Protein AF-A0A8H4RUA9-F1 (afdb_monomer_lite)

Secondary structure (DSSP, 8-state):
--GGGGEEE-TTT--EEE-----SPPP------S-------S----S------EEEEE---TTS---HHHHHHHHT-HHHHHHHHHHTTT--EEE-SSSEEEEEPPPP---PPP----

Foldseek 3Di:
DDQVVQFDADPPPRDTDGDDDDPDDDDPDDDPDDDDDDDDDPDDDDPDDDPFDKDKFFDDDDPNPDDLVVLVVVCPDPVNVVVVCVVLVNWDKADPSHTIIMTTDDPDPPPDDPPPDD

Structure (mmCIF, N/CA/C/O backbone):
data_AF-A0A8H4RUA9-F1
#
_entry.id   AF-A0A8H4RUA9-F1
#
loop_
_atom_site.group_PDB
_atom_site.id
_atom_site.type_symbol
_atom_site.label_atom_id
_atom_site.label_alt_id
_atom_site.label_comp_id
_atom_site.label_asym_id
_atom_site.label_entity_id
_atom_site.label_seq_id
_atom_site.pdbx_PDB_ins_code
_atom_site.Cartn_x
_atom_site.Cartn_y
_atom_site.Cartn_z
_atom_site.occupancy
_atom_site.B_iso_or_equiv
_atom_site.auth_seq_id
_atom_site.auth_comp_id
_atom_site.auth_asym_id
_atom_site.auth_atom_id
_atom_site.pdbx_PDB_model_num
ATOM 1 N N . MET A 1 1 ? -6.788 16.397 -4.339 1.00 47.28 1 MET A N 1
ATOM 2 C CA . MET A 1 1 ? -6.595 16.774 -5.755 1.00 47.28 1 MET A CA 1
ATOM 3 C C . MET A 1 1 ? -7.528 15.907 -6.568 1.00 47.28 1 MET A C 1
ATOM 5 O O . MET A 1 1 ? -7.357 14.696 -6.549 1.00 47.28 1 MET A O 1
ATOM 9 N N . GLU A 1 2 ? -8.558 16.486 -7.176 1.00 48.72 2 GLU A N 1
ATOM 10 C CA . GLU A 1 2 ? -9.521 15.704 -7.954 1.00 48.72 2 GLU A CA 1
ATOM 11 C C . GLU A 1 2 ? -8.943 15.362 -9.330 1.00 48.72 2 GLU A C 1
ATOM 13 O O . GLU A 1 2 ? -8.493 16.242 -10.062 1.00 48.72 2 GLU A O 1
ATOM 18 N N . ILE A 1 3 ? -8.961 14.073 -9.677 1.00 51.75 3 ILE A N 1
ATOM 19 C CA . ILE A 1 3 ? -8.445 13.523 -10.946 1.00 51.75 3 ILE A CA 1
ATOM 20 C C . ILE A 1 3 ? -9.155 14.150 -12.160 1.00 51.75 3 ILE A C 1
ATOM 22 O O . ILE A 1 3 ? -8.561 14.294 -13.227 1.00 51.75 3 ILE A O 1
ATOM 26 N N . GLN A 1 4 ? -10.405 14.589 -11.978 1.00 55.94 4 GLN A N 1
ATOM 27 C CA . GLN A 1 4 ? -11.236 15.202 -13.018 1.00 55.94 4 GLN A CA 1
ATOM 28 C C . GLN A 1 4 ? -10.626 16.487 -13.603 1.00 55.94 4 GLN A C 1
ATOM 30 O O . GLN A 1 4 ? -10.868 16.792 -14.766 1.00 55.94 4 GLN A O 1
ATOM 35 N N . ASN A 1 5 ? -9.780 17.198 -12.849 1.00 56.22 5 ASN A N 1
ATOM 36 C CA . ASN A 1 5 ? -9.175 18.460 -13.291 1.00 56.22 5 ASN A CA 1
ATOM 37 C C . ASN A 1 5 ? -8.024 18.287 -14.299 1.00 56.22 5 ASN A C 1
ATOM 39 O O . ASN A 1 5 ? -7.556 19.277 -14.854 1.00 56.22 5 ASN A O 1
ATOM 43 N N . TYR A 1 6 ? -7.562 17.054 -14.534 1.00 52.78 6 TYR A N 1
ATOM 44 C CA . TYR A 1 6 ? -6.453 16.747 -15.450 1.00 52.78 6 TYR A CA 1
ATOM 45 C C . TYR A 1 6 ? -6.897 15.975 -16.696 1.00 52.78 6 TYR A C 1
ATOM 47 O O . TYR A 1 6 ? -6.052 15.562 -17.491 1.00 52.78 6 TYR A O 1
ATOM 55 N N . ARG A 1 7 ? -8.209 15.758 -16.862 1.00 49.34 7 ARG A N 1
ATOM 56 C CA . ARG A 1 7 ? -8.772 15.101 -18.042 1.00 49.34 7 ARG A CA 1
ATOM 57 C C . ARG A 1 7 ? -8.733 16.056 -19.229 1.00 49.34 7 ARG A C 1
ATOM 59 O O . ARG A 1 7 ? -9.471 17.037 -19.274 1.00 49.34 7 ARG A O 1
ATOM 66 N N . THR A 1 8 ? -7.894 15.744 -20.204 1.00 57.59 8 THR A N 1
ATOM 67 C CA . THR A 1 8 ? -7.920 16.339 -21.539 1.00 57.59 8 THR A CA 1
ATOM 68 C C . THR A 1 8 ? -8.355 15.273 -22.541 1.00 57.59 8 THR A C 1
ATOM 70 O O . THR A 1 8 ? -8.057 14.096 -22.382 1.00 57.59 8 THR A O 1
ATOM 73 N N . PHE A 1 9 ? -9.119 15.652 -23.562 1.00 56.03 9 PHE A N 1
ATOM 74 C CA . PHE A 1 9 ? -9.509 14.721 -24.622 1.00 56.03 9 PHE A CA 1
ATOM 75 C C . PHE A 1 9 ? -8.547 14.869 -25.797 1.00 56.03 9 PHE A C 1
ATOM 77 O O . PHE A 1 9 ? -8.295 15.992 -26.251 1.00 56.03 9 PHE A O 1
ATOM 84 N N . ASP A 1 10 ? -8.008 13.752 -26.284 1.00 58.81 10 ASP A N 1
ATOM 85 C CA . ASP A 1 10 ? -7.289 13.737 -27.555 1.00 58.81 10 ASP A CA 1
ATOM 86 C C . ASP A 1 10 ? -8.286 14.056 -28.679 1.00 58.81 10 ASP A C 1
ATOM 88 O O . ASP A 1 10 ? -9.305 13.384 -28.840 1.00 58.81 10 ASP A O 1
ATOM 92 N N . LYS A 1 11 ? -8.016 15.112 -29.452 1.00 62.34 11 LYS A N 1
ATOM 93 C CA . LYS A 1 11 ? -8.927 15.595 -30.501 1.00 62.34 11 LYS A CA 1
ATOM 94 C C . LYS A 1 11 ? -9.023 14.648 -31.702 1.00 62.34 11 LYS A C 1
ATOM 96 O O . LYS A 1 11 ? -9.923 14.827 -32.517 1.00 62.34 11 LYS A O 1
ATOM 101 N N . VAL A 1 12 ? -8.099 13.696 -31.840 1.00 74.12 12 VAL A N 1
ATOM 102 C CA . VAL A 1 12 ? -8.027 12.769 -32.977 1.00 74.12 12 VAL A CA 1
ATOM 103 C C . VAL A 1 12 ? -8.643 11.418 -32.628 1.00 74.12 12 VAL A C 1
ATOM 105 O O . VAL A 1 12 ? -9.385 10.864 -33.434 1.00 74.12 12 VAL A O 1
ATOM 108 N N . THR A 1 13 ? -8.368 10.895 -31.434 1.00 75.25 13 THR A N 1
ATOM 109 C CA . THR A 1 13 ? -8.848 9.567 -31.006 1.00 75.25 13 THR A CA 1
ATOM 110 C C . THR A 1 13 ? -10.065 9.625 -30.082 1.00 75.25 13 THR A C 1
ATOM 112 O O . THR A 1 13 ? -10.706 8.603 -29.860 1.00 75.25 13 THR A O 1
ATOM 115 N N . ASN A 1 14 ? -10.423 10.814 -29.579 1.00 70.81 14 ASN A N 1
ATOM 116 C CA . ASN A 1 14 ? -11.501 11.044 -28.611 1.00 70.81 14 ASN A CA 1
ATOM 117 C C . ASN A 1 14 ? -11.338 10.248 -27.298 1.00 70.81 14 ASN A C 1
ATOM 119 O O . ASN A 1 14 ? -12.307 9.991 -26.582 1.00 70.81 14 ASN A O 1
ATOM 123 N N . GLU A 1 15 ? -10.104 9.867 -26.968 1.00 71.19 15 GLU A N 1
ATOM 124 C CA . GLU A 1 15 ? -9.762 9.179 -25.726 1.00 71.19 15 GLU A CA 1
ATOM 125 C C . GLU A 1 15 ? -9.422 10.185 -24.615 1.00 71.19 15 GLU A C 1
ATOM 127 O O . GLU A 1 15 ? -8.891 11.273 -24.862 1.00 71.19 15 GLU A O 1
ATOM 132 N N . ALA A 1 16 ? -9.738 9.827 -23.367 1.00 62.59 16 ALA A N 1
ATOM 133 C CA . ALA A 1 16 ? -9.437 10.648 -22.198 1.00 62.59 16 ALA A CA 1
ATOM 134 C C . ALA A 1 16 ? -7.959 10.495 -21.798 1.00 62.59 16 ALA A C 1
ATOM 136 O O . ALA A 1 16 ? -7.559 9.503 -21.185 1.00 62.59 16 ALA A O 1
ATOM 137 N N . VAL A 1 17 ? -7.152 11.504 -22.106 1.00 62.84 17 VAL A N 1
ATOM 138 C CA . VAL A 1 17 ? -5.741 11.601 -21.727 1.00 62.84 17 VAL A CA 1
ATOM 139 C C . VAL A 1 17 ? -5.622 12.378 -20.414 1.00 62.84 17 VAL A C 1
ATOM 141 O O . VAL A 1 17 ? -6.328 13.354 -20.173 1.00 62.84 17 VAL A O 1
ATOM 144 N N . HIS A 1 18 ? -4.727 11.943 -19.528 1.00 60.66 18 HIS A N 1
ATOM 145 C CA . HIS A 1 18 ? -4.448 12.652 -18.279 1.00 60.66 18 HIS A CA 1
ATOM 146 C C . HIS A 1 18 ? -3.113 13.389 -18.422 1.00 60.66 18 HIS A C 1
ATOM 148 O O . HIS A 1 18 ? -2.056 12.758 -18.461 1.00 60.66 18 HIS A O 1
ATOM 154 N N . GLN A 1 19 ? -3.151 14.720 -18.533 1.00 62.03 19 GLN A N 1
ATOM 155 C CA . GLN A 1 19 ? -1.944 15.551 -18.596 1.00 62.03 19 GLN A CA 1
ATOM 156 C C . GLN A 1 19 ? -1.680 16.194 -17.237 1.00 62.03 19 GLN A C 1
ATOM 158 O O . GLN A 1 19 ? -2.364 17.127 -16.821 1.00 62.03 19 GLN A O 1
ATOM 163 N N . PHE A 1 20 ? -0.653 15.704 -16.548 1.00 66.62 20 PHE A N 1
ATOM 164 C CA . PHE A 1 20 ? -0.167 16.322 -15.321 1.00 66.62 20 PHE A CA 1
ATOM 165 C C . PHE A 1 20 ? 0.849 17.413 -15.685 1.00 66.62 20 PHE A C 1
ATOM 167 O O . PHE A 1 20 ? 1.843 17.103 -16.349 1.00 66.62 20 PHE A O 1
ATOM 174 N N . PRO A 1 21 ? 0.639 18.680 -15.285 1.00 68.00 21 PRO A N 1
ATOM 175 C CA . PRO A 1 21 ? 1.612 19.734 -15.535 1.00 68.00 21 PRO A CA 1
ATOM 176 C C . PRO A 1 21 ? 2.901 19.414 -14.768 1.00 68.00 21 PRO A C 1
ATOM 178 O O . PRO A 1 21 ? 2.945 19.471 -13.540 1.00 68.00 21 PRO A O 1
ATOM 181 N N . SER A 1 22 ? 3.947 19.035 -15.500 1.00 73.31 22 SER A N 1
ATOM 182 C CA . SER A 1 22 ? 5.289 18.845 -14.956 1.00 73.31 22 SER A CA 1
ATOM 183 C C . SER A 1 22 ? 6.108 20.094 -15.236 1.00 73.31 22 SER A C 1
ATOM 185 O O . SER A 1 22 ? 6.398 20.404 -16.389 1.00 73.31 22 SER A O 1
ATOM 187 N N . ASN A 1 23 ? 6.543 20.779 -14.180 1.00 82.75 23 ASN A N 1
ATOM 188 C CA . ASN A 1 23 ? 7.497 21.887 -14.296 1.00 82.75 23 ASN A CA 1
ATOM 189 C C . ASN A 1 23 ? 8.929 21.401 -14.592 1.00 82.75 23 ASN A C 1
ATOM 191 O O . ASN A 1 23 ? 9.840 22.214 -14.734 1.00 82.75 23 ASN A O 1
ATOM 195 N N . LEU A 1 24 ? 9.149 20.083 -14.638 1.00 85.50 24 LEU A N 1
ATOM 196 C CA . LEU A 1 24 ? 10.452 19.481 -14.891 1.00 85.50 24 LEU A CA 1
ATOM 197 C C . LEU A 1 24 ? 10.601 19.122 -16.376 1.00 85.50 24 LEU A C 1
ATOM 199 O O . LEU A 1 24 ? 9.652 18.581 -16.958 1.00 85.50 24 LEU A O 1
ATOM 203 N N . PRO A 1 25 ? 11.776 19.381 -16.986 1.00 87.69 25 PRO A N 1
ATOM 204 C CA . PRO A 1 25 ? 12.030 19.012 -18.370 1.00 87.69 25 PRO A CA 1
ATOM 205 C C . PRO A 1 25 ? 11.985 17.491 -18.538 1.00 87.69 25 PRO A C 1
ATOM 207 O O . PRO A 1 25 ? 12.456 16.732 -17.687 1.00 87.69 25 PRO A O 1
ATOM 210 N N . LEU A 1 26 ? 11.439 17.045 -19.669 1.00 87.00 26 LEU A N 1
ATOM 211 C CA . LEU A 1 26 ? 11.457 15.639 -20.059 1.00 87.00 26 LEU A CA 1
ATOM 212 C C . LEU A 1 26 ? 12.900 15.164 -20.259 1.00 87.00 26 LEU A C 1
ATOM 214 O O . LEU A 1 26 ? 13.773 15.913 -20.700 1.00 87.00 26 LEU A O 1
ATOM 218 N N . ARG A 1 27 ? 13.147 13.884 -19.971 1.00 90.06 27 ARG A N 1
ATOM 219 C CA . ARG A 1 27 ? 14.450 13.268 -20.228 1.00 90.06 27 ARG A CA 1
ATOM 220 C C . ARG A 1 27 ? 1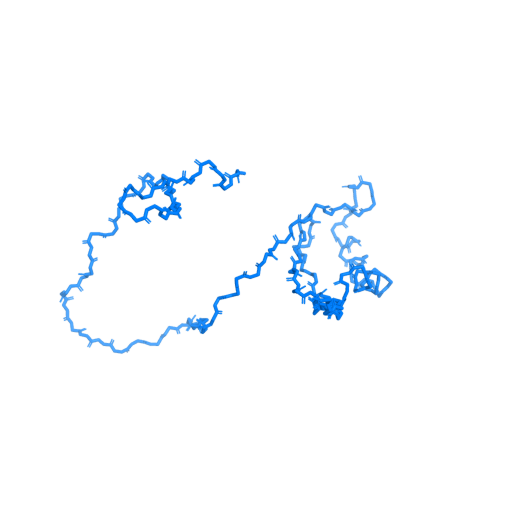4.741 13.296 -21.741 1.00 90.06 27 ARG A C 1
ATOM 222 O O . ARG A 1 27 ? 13.970 12.696 -22.486 1.00 90.06 27 ARG A O 1
ATOM 229 N N . PRO A 1 28 ? 15.851 13.910 -22.202 1.00 90.25 28 PRO A N 1
ATOM 230 C CA . PRO A 1 28 ? 16.097 14.139 -23.631 1.00 90.25 28 PRO A CA 1
ATOM 231 C C . PRO A 1 28 ? 16.455 12.867 -24.418 1.00 90.25 28 PRO A C 1
ATOM 233 O O . PRO A 1 28 ? 16.319 12.843 -25.636 1.00 90.25 28 PRO A O 1
ATOM 236 N N . GLY A 1 29 ? 16.916 11.804 -23.749 1.00 91.50 29 GLY A N 1
ATOM 237 C CA . GLY A 1 29 ? 17.272 10.540 -24.394 1.00 91.50 29 GLY A CA 1
ATOM 238 C C . GLY A 1 29 ? 18.077 9.603 -23.493 1.00 91.50 29 GLY A C 1
ATOM 239 O O . GLY A 1 29 ? 18.286 9.881 -22.310 1.00 91.50 29 GLY A O 1
ATOM 240 N N . PHE A 1 30 ? 18.524 8.476 -24.053 1.00 93.00 30 PHE A N 1
ATOM 241 C CA . PHE A 1 30 ? 19.457 7.546 -23.407 1.00 93.00 30 PHE A CA 1
ATOM 242 C C . PHE A 1 30 ? 20.892 7.816 -23.875 1.00 93.00 30 PHE A C 1
ATOM 244 O O . PHE A 1 30 ? 21.111 8.141 -25.037 1.00 93.00 30 PHE A O 1
ATOM 251 N N . ASN A 1 31 ? 21.868 7.672 -22.973 1.00 91.81 31 ASN A N 1
ATOM 252 C CA . ASN A 1 31 ? 23.281 7.772 -23.334 1.00 91.81 31 ASN A CA 1
ATOM 253 C C . ASN A 1 31 ? 23.701 6.555 -24.179 1.00 91.81 31 ASN A C 1
ATOM 255 O O . ASN A 1 31 ? 23.329 5.428 -23.856 1.00 91.81 31 ASN A O 1
ATOM 259 N N . THR A 1 32 ? 24.491 6.791 -25.224 1.00 94.00 32 THR A N 1
ATOM 260 C CA . THR A 1 32 ? 25.038 5.771 -26.135 1.00 94.00 32 THR A CA 1
ATOM 261 C C . THR A 1 32 ? 26.549 5.578 -25.988 1.00 94.00 32 THR A C 1
ATOM 263 O O . THR A 1 32 ? 27.114 4.670 -26.591 1.00 94.00 32 THR A O 1
ATOM 266 N N . VAL A 1 33 ? 27.220 6.411 -25.187 1.00 95.44 33 VAL A N 1
ATOM 267 C CA . VAL A 1 33 ? 28.673 6.370 -24.994 1.00 95.44 33 VAL A CA 1
ATOM 268 C C . VAL A 1 33 ? 29.049 5.320 -23.947 1.00 95.44 33 VAL A C 1
ATOM 270 O O . VAL A 1 33 ? 28.511 5.316 -22.839 1.00 95.44 33 VAL A O 1
ATOM 273 N N . GLY A 1 34 ? 30.031 4.475 -24.274 1.00 94.19 34 GLY A N 1
ATOM 274 C CA . GLY A 1 34 ? 30.608 3.473 -23.373 1.00 94.19 34 GLY A CA 1
ATOM 275 C C . GLY A 1 34 ? 30.413 2.035 -23.859 1.00 94.19 34 GLY A C 1
ATOM 276 O O . GLY A 1 34 ? 29.918 1.787 -24.956 1.00 94.19 34 GLY A O 1
ATOM 277 N N . LYS A 1 35 ? 30.831 1.066 -23.036 1.00 93.69 35 LYS A N 1
ATOM 278 C CA . LYS A 1 35 ? 30.671 -0.369 -23.312 1.00 93.69 35 LYS A CA 1
ATOM 279 C C . LYS A 1 35 ? 29.497 -0.926 -22.511 1.00 93.69 35 LYS A C 1
ATOM 281 O O . LYS A 1 35 ? 29.415 -0.702 -21.305 1.00 93.69 35 LYS A O 1
ATOM 286 N N . ALA A 1 36 ? 28.624 -1.686 -23.170 1.00 93.50 36 ALA A N 1
ATOM 287 C CA . ALA A 1 36 ? 27.520 -2.368 -22.505 1.00 93.50 36 ALA A CA 1
ATOM 288 C C . ALA A 1 36 ? 28.039 -3.424 -21.513 1.00 93.50 36 ALA A C 1
ATOM 290 O O . ALA A 1 36 ? 28.936 -4.208 -21.835 1.00 93.50 36 ALA A O 1
ATOM 291 N N . ILE A 1 37 ? 27.454 -3.448 -20.314 1.00 95.00 37 ILE A N 1
ATOM 292 C CA . ILE A 1 37 ? 27.753 -4.417 -19.256 1.00 95.00 37 ILE A CA 1
ATOM 293 C C . ILE A 1 37 ? 26.457 -4.941 -18.635 1.00 95.00 37 ILE A C 1
ATOM 295 O O . ILE A 1 37 ? 25.448 -4.238 -18.594 1.00 95.00 37 ILE A O 1
ATOM 299 N N . ALA A 1 38 ? 26.488 -6.176 -18.136 1.00 94.94 38 ALA A N 1
ATOM 300 C CA . ALA A 1 38 ? 25.373 -6.761 -17.402 1.00 94.94 38 ALA A CA 1
ATOM 301 C C . ALA A 1 38 ? 25.482 -6.398 -15.914 1.00 94.94 38 ALA A C 1
ATOM 303 O O . ALA A 1 38 ? 26.478 -6.716 -15.267 1.00 94.94 38 ALA A O 1
ATOM 304 N N . ILE A 1 39 ? 24.449 -5.754 -15.370 1.00 95.38 39 ILE A N 1
ATOM 305 C CA . ILE A 1 39 ? 24.366 -5.375 -13.956 1.00 95.38 39 ILE A CA 1
ATOM 306 C C . ILE A 1 39 ? 23.118 -6.022 -13.365 1.00 95.38 39 ILE A C 1
ATOM 308 O O . ILE A 1 39 ? 22.053 -6.020 -13.982 1.00 95.38 39 ILE A O 1
ATOM 312 N N . ARG A 1 40 ? 23.246 -6.569 -12.157 1.00 95.94 40 ARG A N 1
ATOM 313 C CA . ARG A 1 40 ? 22.101 -7.000 -11.353 1.00 95.94 40 ARG A CA 1
ATOM 314 C C . ARG A 1 40 ? 21.773 -5.904 -10.351 1.00 95.94 40 ARG A C 1
ATOM 316 O O . ARG A 1 40 ? 22.665 -5.390 -9.683 1.00 95.94 40 ARG A O 1
ATOM 323 N N . VAL A 1 41 ? 20.497 -5.562 -10.255 1.00 95.88 41 VAL A N 1
ATOM 324 C CA . VAL A 1 41 ? 19.973 -4.560 -9.324 1.00 95.88 41 VAL A CA 1
ATOM 325 C C . VAL A 1 41 ? 18.956 -5.215 -8.401 1.00 95.88 41 VAL A C 1
ATOM 327 O O . VAL A 1 41 ? 18.310 -6.190 -8.780 1.00 95.88 41 VAL A O 1
ATOM 330 N N . ASN A 1 42 ? 18.792 -4.674 -7.195 1.00 97.44 42 ASN A N 1
ATOM 331 C CA . ASN A 1 42 ? 17.764 -5.116 -6.251 1.00 97.44 42 ASN A CA 1
ATOM 332 C C . ASN A 1 42 ? 16.390 -4.537 -6.638 1.00 97.44 42 ASN A C 1
ATOM 334 O O . ASN A 1 42 ? 15.795 -3.759 -5.896 1.00 97.44 42 ASN A O 1
ATOM 338 N N . GLN A 1 43 ? 15.940 -4.840 -7.855 1.00 95.44 43 GLN A N 1
ATOM 339 C CA . GLN A 1 43 ? 14.644 -4.428 -8.382 1.00 95.44 43 GLN A CA 1
ATOM 340 C C . GLN A 1 43 ? 13.886 -5.663 -8.852 1.00 95.44 43 GLN A C 1
ATOM 342 O O . GLN A 1 43 ? 14.399 -6.463 -9.633 1.00 95.44 43 GLN A O 1
ATOM 347 N N . TYR A 1 44 ? 12.648 -5.789 -8.388 1.00 94.25 44 TYR A N 1
ATOM 348 C CA . TYR A 1 44 ? 11.748 -6.871 -8.761 1.00 94.25 44 TYR A CA 1
ATOM 349 C C . TYR A 1 44 ? 10.666 -6.305 -9.669 1.00 94.25 44 TYR A C 1
ATOM 351 O O . TYR A 1 44 ? 9.971 -5.356 -9.306 1.00 94.25 44 TYR A O 1
ATOM 359 N N . LYS A 1 45 ? 10.541 -6.866 -10.874 1.00 92.25 45 LYS A N 1
ATOM 360 C CA . LYS A 1 45 ? 9.535 -6.424 -11.837 1.00 92.25 45 LYS A CA 1
ATOM 361 C C . LYS A 1 45 ? 8.165 -6.960 -11.424 1.00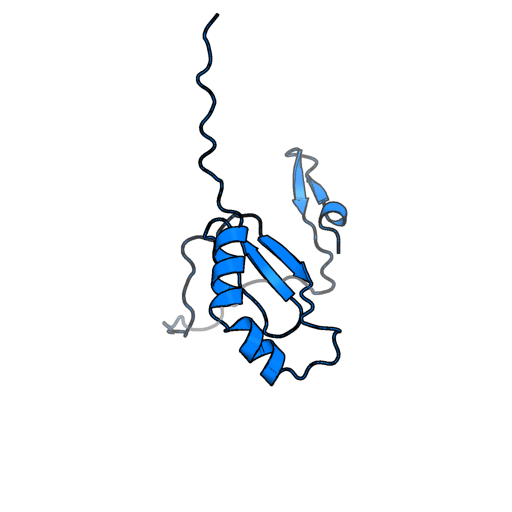 92.25 45 LYS A C 1
ATOM 363 O O . LYS A 1 45 ? 7.978 -8.171 -11.344 1.00 92.25 45 LYS A O 1
ATOM 368 N N . LEU A 1 46 ? 7.211 -6.058 -11.212 1.00 90.44 46 LEU A N 1
ATOM 369 C CA . LEU A 1 46 ? 5.796 -6.410 -11.114 1.00 90.44 46 LEU A CA 1
ATOM 370 C C . LEU A 1 46 ? 5.327 -6.885 -12.495 1.00 90.44 46 LEU A C 1
ATOM 372 O O . LEU A 1 46 ? 5.503 -6.174 -13.485 1.00 90.44 46 LEU A O 1
ATOM 376 N N . THR A 1 47 ? 4.797 -8.105 -12.575 1.00 91.94 47 THR A N 1
ATOM 377 C CA . THR A 1 47 ? 4.320 -8.689 -13.838 1.00 91.94 47 THR A CA 1
ATOM 378 C C . THR A 1 47 ? 3.000 -8.075 -14.275 1.00 91.94 47 THR A C 1
ATOM 380 O O . THR A 1 47 ? 2.852 -7.764 -15.450 1.00 91.94 47 THR A O 1
ATOM 383 N N . ASN A 1 48 ? 2.098 -7.844 -13.321 1.00 85.75 48 ASN A N 1
ATOM 384 C CA . ASN A 1 48 ? 0.790 -7.240 -13.535 1.00 85.75 48 ASN A CA 1
ATOM 385 C C . ASN A 1 48 ? 0.573 -6.125 -12.512 1.00 85.75 48 ASN A C 1
ATOM 387 O O . ASN A 1 48 ? 0.848 -6.309 -11.322 1.00 85.75 48 ASN A O 1
ATOM 391 N N . PHE A 1 49 ? 0.069 -4.985 -12.978 1.00 81.25 49 PHE A N 1
ATOM 392 C CA . PHE A 1 49 ? -0.422 -3.927 -12.107 1.00 81.25 49 PHE A CA 1
ATOM 393 C C . PHE A 1 49 ? -1.929 -4.135 -11.892 1.00 81.25 49 PHE A C 1
ATOM 395 O O . PHE A 1 49 ? -2.626 -4.420 -12.863 1.00 81.25 49 PHE A O 1
ATOM 402 N N . PRO A 1 50 ? -2.438 -4.090 -10.651 1.00 80.00 50 PRO A N 1
ATOM 403 C CA . PRO A 1 50 ? -3.864 -4.255 -10.408 1.00 80.00 50 PRO A CA 1
ATOM 404 C C . PRO A 1 50 ? -4.632 -2.993 -10.823 1.00 80.00 50 PRO A C 1
ATOM 406 O O . PRO A 1 50 ? -4.356 -1.914 -10.307 1.00 80.00 50 PRO A O 1
ATOM 409 N N . ASP A 1 51 ? -5.649 -3.155 -11.668 1.00 80.44 51 ASP A N 1
ATOM 410 C CA . ASP A 1 51 ? -6.556 -2.077 -12.103 1.00 80.44 51 ASP A CA 1
ATOM 411 C C . ASP A 1 51 ? -7.796 -1.947 -11.194 1.00 80.44 51 ASP A C 1
ATOM 413 O O . ASP A 1 51 ? -8.863 -1.511 -11.619 1.00 80.44 51 ASP A O 1
ATOM 417 N N . ASN A 1 52 ? -7.682 -2.372 -9.932 1.00 82.12 52 ASN A N 1
ATOM 418 C CA . ASN A 1 52 ? -8.787 -2.310 -8.977 1.00 82.12 52 ASN A CA 1
ATOM 419 C C . ASN A 1 52 ? -8.885 -0.925 -8.336 1.00 82.12 52 ASN A C 1
ATOM 421 O O . ASN A 1 52 ? -7.870 -0.314 -7.993 1.00 82.12 52 ASN A O 1
ATOM 425 N N . ASP A 1 53 ? -10.112 -0.498 -8.049 1.00 83.56 53 ASP A N 1
ATOM 426 C CA . ASP A 1 53 ? -10.349 0.716 -7.278 1.00 83.56 53 ASP A CA 1
ATOM 427 C C . ASP A 1 53 ? -9.862 0.568 -5.828 1.00 83.56 53 ASP A C 1
ATOM 429 O O . ASP A 1 53 ? -10.134 -0.423 -5.132 1.00 83.56 53 ASP A O 1
ATOM 433 N N . ILE A 1 54 ? -9.162 1.603 -5.357 1.00 87.62 54 ILE A N 1
ATOM 434 C CA . ILE A 1 54 ? -8.648 1.706 -3.991 1.00 87.62 54 ILE A CA 1
ATOM 435 C C . ILE A 1 54 ? -9.422 2.796 -3.257 1.00 87.62 54 ILE A C 1
ATOM 437 O O . ILE A 1 54 ? -9.446 3.953 -3.674 1.00 87.62 54 ILE A O 1
ATOM 441 N N . TYR A 1 55 ? -10.003 2.437 -2.115 1.00 88.88 55 TYR A N 1
ATOM 442 C CA . TYR A 1 55 ? -10.718 3.375 -1.254 1.00 88.88 55 TYR A CA 1
ATOM 443 C C . TYR A 1 55 ? -9.839 3.720 -0.063 1.00 88.88 55 TYR A C 1
ATOM 445 O O . TYR A 1 55 ? -9.351 2.823 0.627 1.00 88.88 55 TYR A O 1
ATOM 453 N N . GLN A 1 56 ? -9.664 5.017 0.181 1.00 91.81 56 GLN A N 1
ATOM 454 C CA . GLN A 1 56 ? -8.934 5.539 1.328 1.00 91.81 56 GLN A CA 1
ATOM 455 C C . GLN A 1 56 ? -9.912 6.031 2.397 1.00 91.81 56 GLN A C 1
ATOM 457 O O . GLN A 1 56 ? -10.843 6.778 2.098 1.00 91.81 56 GLN A O 1
ATOM 462 N N . TYR A 1 57 ? -9.665 5.644 3.643 1.00 92.19 57 TYR A N 1
ATOM 463 C CA . TYR A 1 57 ? -10.437 6.040 4.814 1.00 92.19 57 TYR A CA 1
ATOM 464 C C . TYR A 1 57 ? -9.572 6.829 5.784 1.00 92.19 57 TYR A C 1
ATOM 466 O O . TYR A 1 57 ? -8.389 6.534 5.965 1.00 92.19 57 TYR A O 1
ATOM 474 N N . ASP A 1 58 ? -10.201 7.805 6.426 1.00 92.81 58 ASP A N 1
ATOM 475 C CA . ASP A 1 58 ? -9.663 8.493 7.591 1.00 92.81 58 ASP A CA 1
ATOM 476 C C . ASP A 1 58 ? -10.119 7.739 8.849 1.00 92.81 58 ASP A C 1
ATOM 478 O O . ASP A 1 58 ? -11.318 7.542 9.066 1.00 92.81 58 ASP A O 1
ATOM 482 N N . ILE A 1 59 ? -9.162 7.260 9.637 1.00 89.94 59 ILE A N 1
ATOM 483 C CA . ILE A 1 59 ? -9.395 6.476 10.844 1.00 89.94 59 ILE A CA 1
ATOM 484 C C . ILE A 1 59 ? -9.075 7.323 12.068 1.00 89.94 59 ILE A C 1
ATOM 486 O O . ILE A 1 59 ? -7.969 7.836 12.228 1.00 89.94 59 ILE A O 1
ATOM 490 N N . ASN A 1 60 ? -10.034 7.370 12.991 1.00 90.75 60 ASN A N 1
ATOM 491 C CA . ASN A 1 60 ? -9.843 7.901 14.332 1.00 90.75 60 ASN A CA 1
ATOM 492 C C . ASN A 1 60 ? -10.187 6.826 15.369 1.00 90.75 60 ASN A C 1
ATOM 494 O O . ASN A 1 60 ? -11.273 6.246 15.336 1.00 90.75 60 ASN A O 1
ATOM 498 N N . ILE A 1 61 ? -9.262 6.566 16.293 1.00 87.25 61 ILE A N 1
ATOM 499 C CA . ILE A 1 61 ? -9.434 5.598 17.379 1.00 87.25 61 ILE A CA 1
ATOM 500 C C . ILE A 1 61 ? -9.476 6.369 18.701 1.00 87.25 61 ILE A C 1
ATOM 502 O O . ILE A 1 61 ? -8.490 6.980 19.112 1.00 87.25 61 ILE A O 1
ATOM 506 N N . GLY A 1 62 ? -10.624 6.324 19.382 1.00 87.38 62 GLY A N 1
ATOM 507 C CA . GLY A 1 62 ? -10.871 7.108 20.594 1.00 87.38 62 GLY A CA 1
ATOM 508 C C . GLY A 1 62 ? -11.273 8.547 20.265 1.00 87.38 62 GLY A C 1
ATOM 509 O O . GLY A 1 62 ? -12.072 8.771 19.361 1.00 87.38 62 GLY A O 1
ATOM 510 N N . ASN A 1 63 ? -10.738 9.526 21.004 1.00 87.62 63 ASN A N 1
ATOM 511 C CA . ASN A 1 63 ? -11.024 10.951 20.767 1.00 87.62 63 ASN A CA 1
ATOM 512 C C . ASN A 1 63 ? -9.929 11.693 19.971 1.00 87.62 63 ASN A C 1
ATOM 514 O O . ASN A 1 63 ? -10.041 12.901 19.781 1.00 87.62 63 ASN A O 1
ATOM 518 N N . GLY A 1 64 ? -8.872 10.996 19.539 1.00 79.88 64 GLY A N 1
ATOM 519 C CA . GLY A 1 64 ? -7.724 11.587 18.842 1.00 79.88 64 GLY A CA 1
ATOM 520 C C . GLY A 1 64 ? -6.545 12.021 19.730 1.00 79.88 64 GLY A C 1
ATOM 521 O O . GLY A 1 64 ? -5.496 12.360 19.196 1.00 79.88 64 GLY A O 1
ATOM 522 N N . ALA A 1 65 ? -6.656 11.969 21.063 1.00 85.44 65 ALA A N 1
ATOM 523 C CA . ALA A 1 65 ? -5.552 12.268 21.993 1.00 85.44 65 ALA A CA 1
ATOM 524 C C . ALA A 1 65 ? -4.749 11.024 22.434 1.00 85.44 65 ALA A C 1
ATOM 526 O O . ALA A 1 65 ? -3.896 11.095 23.322 1.00 85.44 65 ALA A O 1
ATOM 527 N N . GLU A 1 66 ? -5.047 9.861 21.858 1.00 87.19 66 GLU A N 1
ATOM 528 C CA . GLU A 1 66 ? -4.462 8.587 22.268 1.00 87.19 66 GLU A CA 1
ATOM 529 C C . GLU A 1 66 ? -3.013 8.438 21.788 1.00 87.19 66 GLU A C 1
ATOM 531 O O . GLU A 1 66 ? -2.644 8.837 20.684 1.00 87.19 66 GLU A O 1
ATOM 536 N N . LYS A 1 67 ? -2.162 7.810 22.607 1.00 89.06 67 LYS A N 1
ATOM 537 C CA . LYS A 1 67 ? -0.769 7.538 22.222 1.00 89.06 67 LYS A CA 1
ATOM 538 C C . LYS A 1 67 ? -0.706 6.449 21.150 1.00 89.06 67 LYS A C 1
ATOM 540 O O . LYS A 1 67 ? -1.380 5.425 21.267 1.00 89.06 67 LYS A O 1
ATOM 545 N N . ALA A 1 68 ? 0.212 6.599 20.193 1.00 86.94 68 ALA A N 1
ATOM 546 C CA . ALA A 1 68 ? 0.413 5.664 19.080 1.00 86.94 68 ALA A CA 1
ATOM 547 C C . ALA A 1 68 ? 0.527 4.186 19.509 1.00 86.94 68 ALA A C 1
ATOM 549 O O . ALA A 1 68 ? -0.027 3.309 18.855 1.00 86.94 68 ALA A O 1
ATOM 550 N N . GLY A 1 69 ? 1.173 3.892 20.645 1.00 89.56 69 GLY A N 1
ATOM 551 C CA . GLY A 1 69 ? 1.273 2.521 21.164 1.00 89.56 69 GLY A CA 1
ATOM 552 C C . GLY A 1 69 ? -0.083 1.894 21.512 1.00 89.56 69 GLY A C 1
ATOM 553 O O . GLY A 1 69 ? -0.317 0.725 21.210 1.00 89.56 69 GLY A O 1
ATOM 554 N N . LYS A 1 70 ? -1.005 2.677 22.086 1.00 90.38 70 LYS A N 1
ATOM 555 C CA . LYS A 1 70 ? -2.368 2.224 22.396 1.00 90.38 70 LYS A CA 1
ATOM 556 C C . LYS A 1 70 ? -3.195 2.076 21.122 1.00 90.38 70 LYS A C 1
ATOM 558 O O . LYS A 1 70 ? -3.883 1.072 20.977 1.00 90.38 70 LYS A O 1
ATOM 563 N N . ILE A 1 71 ? -3.068 3.013 20.182 1.00 92.06 71 ILE A N 1
ATOM 564 C CA . ILE A 1 71 ? -3.719 2.937 18.864 1.00 92.06 71 ILE A CA 1
ATOM 565 C C . ILE A 1 71 ? -3.287 1.655 18.140 1.00 92.06 71 ILE A C 1
ATOM 567 O O . ILE A 1 71 ? -4.129 0.882 17.696 1.00 92.06 71 ILE A O 1
ATOM 571 N N . MET A 1 72 ? -1.985 1.364 18.110 1.00 92.50 72 MET A N 1
ATOM 572 C CA . MET A 1 72 ? -1.440 0.150 17.503 1.00 92.50 72 MET A CA 1
ATOM 573 C C . MET A 1 72 ? -1.918 -1.128 18.211 1.00 92.50 72 MET A C 1
ATOM 575 O O . MET A 1 72 ? -2.212 -2.124 17.551 1.00 92.50 72 MET A O 1
ATOM 579 N N . ALA A 1 73 ? -2.014 -1.119 19.545 1.00 93.25 73 ALA A N 1
ATOM 580 C CA . ALA A 1 73 ? -2.532 -2.255 20.308 1.00 93.25 73 ALA A CA 1
ATOM 581 C C . ALA A 1 73 ? -4.019 -2.515 20.018 1.00 93.25 73 ALA A C 1
ATOM 583 O O . ALA A 1 73 ? -4.413 -3.661 19.811 1.00 93.25 73 ALA A O 1
ATOM 584 N N . VAL A 1 74 ? -4.831 -1.455 19.943 1.00 93.25 74 VAL A N 1
ATOM 585 C CA . VAL A 1 74 ? -6.248 -1.542 19.560 1.00 93.25 74 VAL A CA 1
ATOM 586 C C . VAL A 1 74 ? -6.378 -2.029 18.122 1.00 93.25 74 VAL A C 1
ATOM 588 O O . VAL A 1 74 ? -7.161 -2.943 17.867 1.00 93.25 74 VAL A O 1
ATOM 591 N N . TRP A 1 75 ? -5.566 -1.500 17.202 1.00 92.44 75 TRP A N 1
ATOM 592 C CA . TRP A 1 75 ? -5.558 -1.942 15.811 1.00 92.44 75 TRP A CA 1
ATOM 593 C C . TRP A 1 75 ? -5.278 -3.440 15.690 1.00 92.44 75 TRP A C 1
ATOM 595 O O . TRP A 1 75 ? -6.007 -4.157 15.015 1.00 92.44 75 TRP A O 1
ATOM 605 N N . LYS A 1 76 ? -4.254 -3.938 16.392 1.00 93.56 76 LYS A N 1
ATOM 606 C CA . LYS A 1 76 ? -3.868 -5.359 16.399 1.00 93.56 76 LYS A CA 1
ATOM 607 C C . LYS A 1 76 ? -4.815 -6.259 17.199 1.00 93.56 76 LYS A C 1
ATOM 609 O O . LYS A 1 76 ? -4.632 -7.475 17.192 1.00 93.56 76 LYS A O 1
ATOM 614 N N . SER A 1 77 ? -5.793 -5.699 17.911 1.00 95.88 77 SER A N 1
ATOM 615 C CA . SER A 1 77 ? -6.718 -6.496 18.714 1.00 95.88 77 SER A CA 1
ATOM 616 C C . SER A 1 77 ? -7.565 -7.413 17.828 1.00 95.88 77 SER A C 1
ATOM 618 O O . SER A 1 77 ? -8.057 -7.012 16.771 1.00 95.88 77 SER A O 1
ATOM 620 N N . LYS A 1 78 ? -7.768 -8.657 18.282 1.00 95.50 78 LYS A N 1
ATOM 621 C CA . LYS A 1 78 ? -8.566 -9.655 17.557 1.00 95.50 78 LYS A CA 1
ATOM 622 C C . LYS A 1 78 ? -9.985 -9.148 17.288 1.00 95.50 78 LYS A C 1
ATOM 624 O O . LYS A 1 78 ? -10.470 -9.266 16.173 1.00 95.50 78 LYS A O 1
ATOM 629 N N . THR A 1 79 ? -10.607 -8.521 18.284 1.00 95.44 79 THR A N 1
ATOM 630 C CA . THR A 1 79 ? -11.968 -7.983 18.184 1.00 95.44 79 THR A CA 1
ATOM 631 C C . THR A 1 79 ? -12.109 -6.972 17.048 1.00 95.4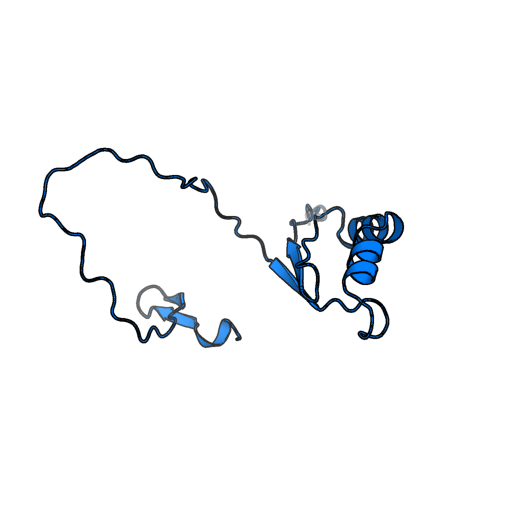4 79 THR A C 1
ATOM 633 O O . THR A 1 79 ? -13.065 -7.049 16.279 1.00 95.44 79 THR A O 1
ATOM 636 N N . LEU A 1 80 ? -11.155 -6.042 16.913 1.00 93.06 80 LEU A N 1
ATOM 637 C CA . LEU A 1 80 ? -11.197 -5.056 15.836 1.00 93.06 80 LEU A CA 1
ATOM 638 C C . LEU A 1 80 ? -10.915 -5.704 14.479 1.00 93.06 80 LEU A C 1
ATOM 640 O O . LEU A 1 80 ? -11.636 -5.444 13.522 1.00 93.06 80 LEU A O 1
ATOM 644 N N . GLN A 1 81 ? -9.898 -6.563 14.393 1.00 93.69 81 GLN A N 1
ATOM 645 C CA . GLN A 1 81 ? -9.545 -7.239 13.143 1.00 93.69 81 GLN A CA 1
ATOM 646 C C . GLN A 1 81 ? -10.687 -8.127 12.624 1.00 93.69 81 GLN A C 1
ATOM 648 O O . GLN A 1 81 ? -10.980 -8.107 11.430 1.00 93.69 81 GLN A O 1
ATOM 653 N N . ASP A 1 82 ? -11.393 -8.836 13.509 1.00 93.81 82 ASP A N 1
ATOM 654 C CA . ASP A 1 82 ? -12.561 -9.647 13.149 1.00 93.81 82 ASP A CA 1
ATOM 655 C C . ASP A 1 82 ? -13.723 -8.764 12.652 1.00 93.81 82 ASP A C 1
ATOM 657 O O . ASP A 1 82 ? -14.384 -9.099 11.665 1.00 93.81 82 ASP A O 1
ATOM 661 N N . ALA A 1 83 ? -13.943 -7.602 13.280 1.00 91.62 83 ALA A N 1
ATOM 662 C CA . ALA A 1 83 ? -14.949 -6.635 12.842 1.00 91.62 83 ALA A CA 1
ATOM 663 C C . ALA A 1 83 ? -14.614 -6.029 11.469 1.00 91.62 83 ALA A C 1
ATOM 665 O O . ALA A 1 83 ? -15.486 -5.965 10.602 1.00 91.62 83 ALA A O 1
ATOM 666 N N . ILE A 1 84 ? -13.352 -5.644 11.247 1.00 91.12 84 ILE A N 1
ATOM 667 C CA . ILE A 1 84 ? -12.868 -5.129 9.960 1.00 91.12 84 ILE A CA 1
ATOM 668 C C . ILE A 1 84 ? -13.039 -6.193 8.883 1.00 91.12 84 ILE A C 1
ATOM 670 O O . ILE A 1 84 ? -13.624 -5.903 7.848 1.00 91.12 84 ILE A O 1
ATOM 674 N N . LYS A 1 85 ? -12.608 -7.431 9.145 1.00 89.94 85 LYS A N 1
ATOM 675 C CA . LYS A 1 85 ? -12.735 -8.545 8.200 1.00 89.94 85 LYS A CA 1
ATOM 676 C C . LYS A 1 85 ? -14.190 -8.806 7.816 1.00 89.94 85 LYS A C 1
ATOM 678 O O . LYS A 1 85 ? -14.479 -9.081 6.655 1.00 89.94 85 LYS A O 1
ATOM 683 N N . LYS A 1 86 ? -15.116 -8.714 8.775 1.00 88.81 86 LYS A N 1
ATOM 684 C CA . LYS A 1 86 ? -16.552 -8.847 8.505 1.00 88.81 86 LYS A CA 1
ATOM 685 C C . LYS A 1 86 ? -17.075 -7.683 7.658 1.00 88.81 86 LYS A C 1
ATOM 687 O O . LYS A 1 86 ? -17.796 -7.917 6.696 1.00 88.81 86 LYS A O 1
ATOM 692 N N . ALA A 1 87 ? -16.704 -6.450 7.996 1.00 86.75 87 ALA A N 1
ATOM 693 C CA . ALA A 1 87 ? -17.139 -5.249 7.282 1.00 86.75 87 ALA A CA 1
ATOM 694 C C . ALA A 1 87 ? -16.529 -5.123 5.876 1.00 86.75 87 ALA A C 1
ATOM 696 O O . ALA A 1 87 ? -17.135 -4.527 4.990 1.00 86.75 87 ALA A O 1
ATOM 697 N N . SER A 1 88 ? -15.337 -5.679 5.663 1.00 84.06 88 SER A N 1
ATOM 698 C CA . SER A 1 88 ? -14.637 -5.669 4.380 1.00 84.06 88 SER A CA 1
ATOM 699 C C . SER A 1 88 ? -15.002 -6.848 3.474 1.00 84.06 88 SER A C 1
ATOM 701 O O . SER A 1 88 ? -14.386 -7.005 2.423 1.00 84.06 88 SER A O 1
ATOM 703 N N . GLY A 1 89 ? -15.951 -7.707 3.866 1.00 83.94 89 GLY A N 1
ATOM 704 C CA . GLY A 1 89 ? -16.287 -8.911 3.096 1.00 83.94 89 GLY A CA 1
ATOM 705 C C . GLY A 1 89 ? -15.113 -9.892 2.980 1.00 83.94 89 GLY A C 1
ATOM 706 O O . GLY A 1 89 ? -15.012 -10.643 2.017 1.00 83.94 89 GLY A O 1
ATOM 707 N N . GLY A 1 90 ? -14.183 -9.862 3.939 1.00 82.31 90 GLY A N 1
ATOM 708 C CA . GLY A 1 90 ? -12.953 -10.649 3.918 1.00 82.31 90 GLY A CA 1
ATOM 709 C C . GLY A 1 90 ? -11.790 -10.005 3.159 1.00 82.31 90 GLY A C 1
ATOM 710 O O . GLY A 1 90 ? -10.686 -10.548 3.210 1.00 82.31 90 GLY A O 1
ATOM 711 N N . ALA A 1 91 ? -11.990 -8.851 2.513 1.00 84.06 91 ALA A N 1
ATOM 712 C CA . ALA A 1 91 ? -10.918 -8.129 1.840 1.00 84.06 91 ALA A CA 1
ATOM 713 C C . ALA A 1 91 ? -9.879 -7.609 2.853 1.00 84.06 91 ALA A C 1
ATOM 715 O O . ALA A 1 91 ? -10.262 -7.065 3.899 1.00 84.06 91 ALA A O 1
ATOM 716 N N . PRO A 1 92 ? -8.568 -7.735 2.576 1.00 85.19 92 PRO A N 1
ATOM 717 C CA . PRO A 1 92 ? -7.543 -7.134 3.413 1.00 85.19 92 PRO A CA 1
ATOM 718 C C . PRO A 1 92 ? -7.666 -5.606 3.424 1.00 85.19 92 PRO A C 1
ATOM 720 O O . PRO A 1 92 ? -7.850 -4.967 2.387 1.00 85.19 92 PRO A O 1
ATOM 723 N N . VAL A 1 93 ? -7.518 -5.031 4.616 1.00 91.31 93 VAL A N 1
ATOM 724 C CA . VAL A 1 93 ? -7.436 -3.585 4.836 1.00 91.31 93 VAL A CA 1
ATOM 725 C C . VAL A 1 93 ? -6.026 -3.263 5.304 1.00 91.31 93 VAL A C 1
ATOM 727 O O . VAL A 1 93 ? -5.535 -3.847 6.271 1.00 91.31 93 VAL A O 1
ATOM 730 N N . LEU A 1 94 ? -5.372 -2.342 4.605 1.00 92.44 94 LEU A N 1
ATOM 731 C CA . LEU A 1 94 ? -4.043 -1.855 4.946 1.00 92.44 94 LEU A CA 1
ATOM 732 C C . LEU A 1 94 ? -4.171 -0.560 5.745 1.00 92.44 94 LEU A C 1
ATOM 734 O O . LEU A 1 94 ? -5.017 0.270 5.433 1.00 92.44 94 LEU A O 1
ATOM 738 N N . TRP A 1 95 ? -3.329 -0.368 6.753 1.00 93.38 95 TRP A N 1
ATOM 739 C CA . TRP A 1 95 ? -3.320 0.842 7.574 1.00 93.38 95 TRP A CA 1
ATOM 740 C C . TRP A 1 95 ? -1.891 1.330 7.778 1.00 93.38 95 TRP A C 1
ATOM 742 O O . TRP A 1 95 ? -0.977 0.521 7.945 1.00 93.38 95 TRP A O 1
ATOM 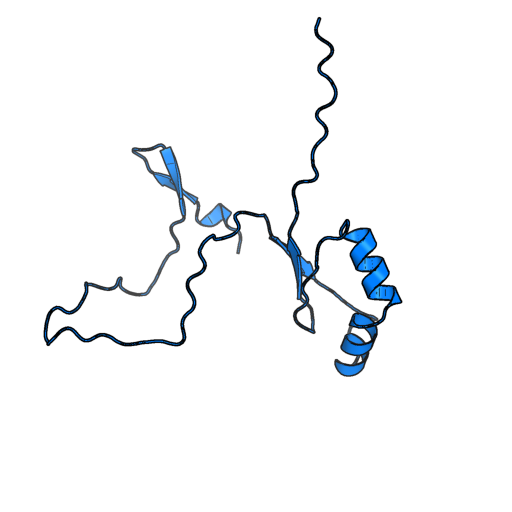752 N N . ASP A 1 96 ? -1.708 2.649 7.748 1.00 90.88 96 ASP A N 1
ATOM 753 C CA . ASP A 1 96 ? -0.409 3.322 7.847 1.00 90.88 96 ASP A CA 1
ATOM 754 C C . ASP A 1 96 ? 0.179 3.358 9.267 1.00 90.88 96 ASP A C 1
ATOM 756 O O . ASP A 1 96 ? 1.357 3.670 9.437 1.00 90.88 96 ASP A O 1
ATOM 760 N N . GLY A 1 97 ? -0.615 3.038 10.291 1.00 88.00 97 GLY A N 1
ATOM 761 C CA . GLY A 1 97 ? -0.208 3.153 11.694 1.00 88.00 97 GLY A CA 1
ATOM 762 C C . GLY A 1 97 ? -0.634 4.456 12.376 1.00 88.00 97 GLY A C 1
ATOM 763 O O . GLY A 1 97 ? -0.318 4.652 13.550 1.00 88.00 97 GLY A O 1
ATOM 764 N N . ASN A 1 98 ? -1.341 5.335 11.667 1.00 86.06 98 ASN A N 1
ATOM 765 C CA . ASN A 1 98 ? -1.832 6.609 12.165 1.00 86.06 98 ASN A CA 1
ATOM 766 C C . ASN A 1 98 ? -3.283 6.858 11.721 1.00 86.06 98 ASN A C 1
ATOM 768 O O . ASN A 1 98 ? -4.210 6.438 12.413 1.00 86.06 98 ASN A O 1
ATOM 772 N N . LYS A 1 99 ? -3.491 7.516 10.576 1.00 89.62 99 LYS A N 1
ATOM 773 C CA . LYS A 1 99 ? -4.793 8.078 10.188 1.00 89.62 99 LYS A CA 1
ATOM 774 C C . LYS A 1 99 ? -5.346 7.484 8.899 1.00 89.62 99 LYS A C 1
ATOM 776 O O . LYS A 1 99 ? -6.551 7.527 8.692 1.00 89.62 99 LYS A O 1
ATOM 781 N N . LEU A 1 100 ? -4.503 6.946 8.024 1.00 93.50 100 LEU A N 1
ATOM 782 C CA . LEU A 1 100 ? -4.934 6.514 6.701 1.00 93.50 100 LEU A CA 1
ATOM 783 C C . LEU A 1 100 ? -5.004 4.999 6.613 1.00 93.50 100 LEU A C 1
ATOM 785 O O . LEU A 1 100 ? -4.046 4.285 6.908 1.00 93.50 100 LEU A O 1
ATOM 789 N N . ALA A 1 101 ? -6.150 4.511 6.152 1.00 93.75 101 ALA A N 1
ATOM 790 C CA . ALA A 1 101 ? -6.305 3.126 5.751 1.00 93.75 101 ALA 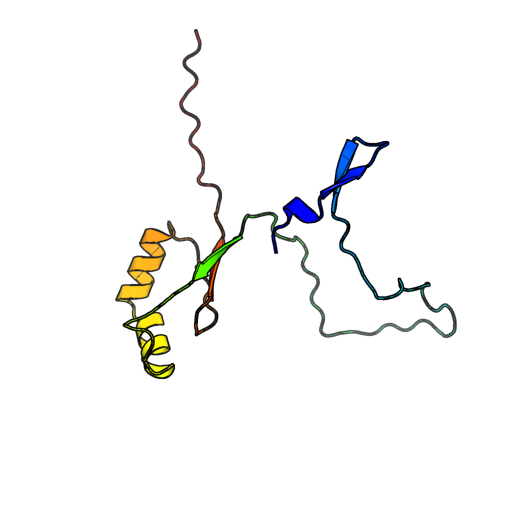A CA 1
ATOM 791 C C . ALA A 1 101 ? -6.793 3.016 4.318 1.00 93.75 101 ALA A C 1
ATOM 793 O O . ALA A 1 101 ? -7.511 3.878 3.819 1.00 93.75 101 ALA A O 1
ATOM 794 N N . TRP A 1 102 ? -6.440 1.907 3.684 1.00 93.19 102 TRP A N 1
ATOM 795 C CA . TRP A 1 102 ? -6.815 1.585 2.322 1.00 93.19 102 TRP A CA 1
ATOM 796 C C . TRP A 1 102 ? -7.464 0.217 2.272 1.00 93.19 102 TRP A C 1
ATOM 798 O O . TRP A 1 102 ? -7.009 -0.733 2.913 1.00 93.19 102 TRP A O 1
ATOM 808 N N . ARG A 1 103 ? -8.504 0.103 1.454 1.00 89.56 103 ARG A N 1
ATOM 809 C CA . ARG A 1 103 ? -9.045 -1.191 1.051 1.00 89.56 103 ARG A CA 1
ATOM 810 C C . ARG A 1 103 ? -9.122 -1.260 -0.464 1.00 89.56 103 ARG A C 1
ATOM 812 O O . ARG A 1 103 ? -9.343 -0.247 -1.129 1.00 89.56 103 ARG A O 1
ATOM 819 N N . VAL A 1 104 ? -9.021 -2.476 -0.972 1.00 86.69 104 VAL A N 1
ATOM 820 C CA . VAL A 1 104 ? -9.323 -2.791 -2.365 1.00 86.69 104 VAL A CA 1
ATOM 821 C C . VAL A 1 104 ? -10.749 -3.321 -2.416 1.00 86.69 104 VAL A C 1
ATOM 823 O O . VAL A 1 104 ? -11.119 -4.156 -1.586 1.00 86.69 104 VAL A O 1
ATOM 826 N N . THR A 1 105 ? -11.555 -2.843 -3.360 1.00 72.25 105 THR A N 1
ATOM 827 C CA . THR A 1 105 ? -12.806 -3.534 -3.684 1.00 72.25 105 THR A CA 1
ATOM 828 C C . THR A 1 105 ? -12.461 -4.691 -4.601 1.00 72.25 105 THR A C 1
ATOM 830 O O . THR A 1 105 ? -11.952 -4.493 -5.701 1.00 72.25 105 THR A O 1
ATOM 833 N N . PHE A 1 106 ? -12.724 -5.908 -4.143 1.00 63.69 106 PHE A N 1
ATOM 834 C CA . PHE A 1 106 ? -12.833 -7.027 -5.064 1.00 63.69 106 PHE A CA 1
ATOM 835 C C . PHE A 1 106 ? -14.221 -6.943 -5.687 1.00 63.69 106 PHE A C 1
ATOM 837 O O . PHE A 1 106 ? -15.175 -6.685 -4.947 1.00 63.69 106 PHE A O 1
ATOM 844 N N . PRO A 1 107 ? -14.365 -7.126 -7.007 1.00 55.75 107 PRO A N 1
ATOM 845 C CA . PRO A 1 107 ? -15.689 -7.305 -7.567 1.00 55.75 107 PRO A CA 1
ATOM 846 C C . PRO A 1 107 ? -16.323 -8.489 -6.832 1.00 55.75 107 PRO A C 1
ATOM 848 O O . PRO A 1 107 ? -15.812 -9.611 -6.888 1.00 55.75 107 PRO A O 1
ATOM 851 N N . GLU A 1 108 ? -17.407 -8.239 -6.094 1.00 52.09 108 GLU A N 1
ATOM 852 C CA . GLU A 1 108 ? -18.316 -9.323 -5.748 1.00 52.09 108 GLU A CA 1
ATOM 853 C C . GLU A 1 108 ? -18.665 -10.017 -7.062 1.00 52.09 108 GLU A C 1
ATOM 855 O O . GLU A 1 108 ? -18.865 -9.359 -8.088 1.00 52.09 108 GLU A O 1
ATOM 860 N N . ILE A 1 109 ? -18.700 -11.349 -7.059 1.00 43.31 109 ILE A N 1
ATOM 861 C CA . ILE A 1 109 ? -19.284 -12.085 -8.173 1.00 43.31 109 ILE A CA 1
ATOM 862 C C . ILE A 1 109 ? -20.745 -11.633 -8.202 1.00 43.31 109 ILE A C 1
ATOM 864 O O . ILE A 1 109 ? -21.556 -12.132 -7.423 1.00 43.31 109 ILE A O 1
ATOM 868 N N . ILE A 1 110 ? -21.072 -10.639 -9.029 1.00 42.84 110 ILE A N 1
ATOM 869 C CA . ILE A 1 110 ? -22.451 -10.240 -9.263 1.00 42.84 110 ILE A CA 1
ATOM 870 C C . ILE A 1 110 ? -23.077 -11.470 -9.910 1.00 42.84 110 ILE A C 1
ATOM 872 O O . ILE A 1 110 ? -22.844 -11.759 -11.084 1.00 42.84 110 ILE A O 1
ATOM 876 N N . GLN A 1 111 ? -23.809 -12.253 -9.119 1.00 39.31 111 GLN A N 1
ATOM 877 C CA . GLN A 1 111 ? -24.759 -13.210 -9.655 1.00 39.31 111 GLN A CA 1
ATOM 878 C C . GLN A 1 111 ? -25.739 -12.369 -10.469 1.00 39.31 111 GLN A C 1
ATOM 880 O O . GLN A 1 111 ? -26.596 -11.690 -9.906 1.00 39.31 111 GLN A O 1
ATOM 885 N N . TYR A 1 112 ? -25.552 -12.335 -11.790 1.00 41.41 112 TYR A N 1
ATOM 886 C CA . TYR A 1 112 ? -26.563 -11.791 -12.682 1.00 41.41 112 TYR A CA 1
ATOM 887 C C . TYR A 1 112 ? -27.875 -12.511 -12.341 1.00 41.41 112 TYR A C 1
ATOM 889 O O . TYR A 1 112 ? -27.876 -13.747 -12.299 1.00 41.41 112 TYR A O 1
ATOM 897 N N . PRO A 1 113 ? -28.976 -11.792 -12.053 1.00 48.75 113 PRO A 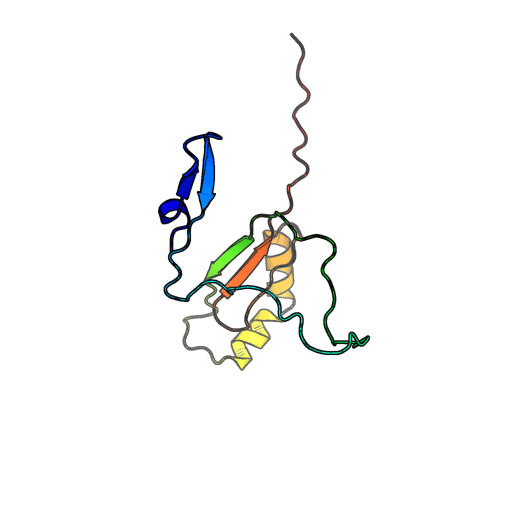N 1
ATOM 898 C CA . PRO A 1 113 ? -30.262 -12.455 -11.907 1.00 48.75 113 PRO A CA 1
ATOM 899 C C . PRO A 1 113 ? -30.537 -13.226 -13.206 1.00 48.75 113 PRO A C 1
ATOM 901 O O . PRO A 1 113 ? -30.202 -12.714 -14.281 1.00 48.75 113 PRO A O 1
ATOM 904 N N . PRO A 1 114 ? -31.099 -14.449 -13.143 1.00 44.47 114 PRO A N 1
ATOM 905 C CA . PRO A 1 114 ? -31.428 -15.185 -14.352 1.00 44.47 114 PRO A CA 1
ATOM 906 C C . PRO A 1 114 ? -32.341 -14.301 -15.196 1.00 44.47 114 PRO A C 1
ATOM 908 O O . PRO A 1 114 ? -33.398 -13.859 -14.742 1.00 44.47 114 PRO A O 1
ATOM 911 N N . THR A 1 115 ? -31.895 -13.987 -16.409 1.00 52.31 115 THR A N 1
ATOM 912 C CA . THR A 1 115 ? -32.713 -13.302 -17.400 1.00 52.31 115 THR A CA 1
ATOM 913 C C . THR A 1 115 ? -33.922 -14.188 -17.667 1.00 52.31 115 THR A C 1
ATOM 915 O O . THR A 1 115 ? -33.808 -15.225 -18.320 1.00 52.31 115 THR A O 1
ATOM 918 N N . ASN A 1 116 ? -35.077 -13.809 -17.119 1.00 49.84 116 ASN A N 1
ATOM 919 C CA . ASN A 1 116 ? -36.350 -14.359 -17.552 1.00 49.84 116 ASN A CA 1
ATOM 920 C C . ASN A 1 116 ? -36.540 -13.929 -19.006 1.00 49.84 116 ASN A C 1
ATOM 922 O O . ASN A 1 116 ? -36.863 -12.774 -19.280 1.00 49.84 116 ASN A O 1
ATOM 926 N N . ASN A 1 117 ? -36.263 -14.857 -19.917 1.00 43.78 117 ASN A N 1
ATOM 927 C CA . ASN A 1 117 ? -36.562 -14.713 -21.332 1.00 43.78 117 ASN A CA 1
ATOM 928 C C . ASN A 1 117 ? -38.083 -14.559 -21.481 1.00 43.78 117 ASN A C 1
ATOM 930 O O . ASN A 1 117 ? -38.829 -15.466 -21.102 1.00 43.78 117 ASN A O 1
ATOM 934 N N . LEU A 1 118 ? -38.512 -13.412 -22.009 1.00 39.34 118 LEU A N 1
ATOM 935 C CA . LEU A 1 118 ? -39.821 -13.213 -22.627 1.00 39.34 118 LEU A CA 1
ATOM 936 C C . LEU A 1 118 ? -39.621 -13.110 -24.137 1.00 39.34 118 LEU A C 1
ATOM 938 O O . LEU A 1 118 ? -38.658 -12.417 -24.539 1.00 39.34 118 LEU A O 1
#

InterPro domains:
  IPR032474 Protein argonaute, N-terminal [PF16486] (35-102)

pLDDT: mean 79.84, std 16.9, range [39.31, 97.44]

Organism: NCBI:txid354080

Sequence (118 aa):
MEIQNYRTFDKVTNEAVHQFPSNLPLRPGFNTVGKAIAIRVNQYKLTNFPDNDIYQYDINIGNGAEKAGKIMAVWKSKTLQDAIKKASGGAPVLWDGNKLAWRVTFPEIIQYPPTNNL

Radius of gyration: 23.25 Å; chains: 1; bounding box: 70×37×55 Å